Protein AF-A0A0K0D7N6-F1 (afdb_monomer)

Radius of gyration: 20.03 Å; Cα contacts (8 Å, |Δi|>4): 275; chains: 1; bounding box: 53×30×64 Å

Nearest PDB structures (foldseek):
  3gef-assembly2_B  TM=9.464E-01  e=8.396E-10  Homo sapiens
  6ghd-assembly2_F  TM=9.459E-01  e=1.864E-09  Homo sapiens
  7crg-assembly2_B  TM=9.018E-01  e=1.864E-09  Homo sapiens
  3jt0-assembly2_B  TM=8.894E-01  e=1.484E-09  Homo sapiens
  3jt0-assembly1_A  TM=8.710E-01  e=1.116E-09  Homo sapiens

Organism: Angiostrongylus cantonensis (NCBI:txid6313)

Secondary structure (DSSP, 8-state):
-HHHHHHHHHHHHHHHHHHHHHHHHHTS--EEEEE-TTSSEEEEEE--SS--EE-TT-EEEEEETTEEEEEE--TT-EE-TT-EEEEEETTSS--BTTTEEEETT-SS---SSS-EEEEE-TT--EEEEEE-

pLDDT: mean 90.18, std 10.15, range [54.22, 98.69]

Foldseek 3Di:
DVVVVVVVVVVVVVVVVVVVVVVVVLVLQPWDWDADQFQFKIKTWRQRQADKDFQAQKWKWKDDDPDIDIDGHHRRQIHDHGAMEIEGEAPSDDDDPPNYHYDDVGNGGDHDQWMKIFIAGPVRDTSDIDTD

Mean predicted aligned error: 7.2 Å

Sequence (132 aa):
MAHLSEKDDEIRAVRSQCQTITMELEKLIVEKVDVAPDGSFIIVENTSVSHDEKIGEWKLRSSSTGRDISFIFPKDFVLTPKSKVTVYARGKGLYAPPHSLVFEAEELFATGGDVHVYLYNEENQVRMYSVK

Structure (mmCIF, N/CA/C/O backbone):
data_AF-A0A0K0D7N6-F1
#
_entry.id   AF-A0A0K0D7N6-F1
#
loop_
_atom_site.group_PDB
_atom_site.id
_atom_site.type_symbol
_atom_site.label_atom_id
_atom_site.label_alt_id
_atom_site.label_comp_id
_atom_site.label_asym_id
_atom_site.label_entity_id
_atom_site.label_seq_id
_atom_site.pdbx_PDB_ins_code
_atom_site.Cartn_x
_atom_site.Cartn_y
_atom_site.Cartn_z
_atom_site.occupancy
_atom_site.B_iso_or_equiv
_atom_site.auth_seq_id
_atom_site.auth_comp_id
_atom_site.auth_asym_id
_atom_site.auth_atom_id
_atom_site.pdbx_PDB_model_num
ATOM 1 N N . MET A 1 1 ? 37.223 5.304 -43.398 1.00 62.53 1 MET A N 1
ATOM 2 C CA . MET A 1 1 ? 36.013 4.459 -43.271 1.00 62.53 1 MET A CA 1
ATOM 3 C C . MET A 1 1 ? 35.987 3.670 -41.964 1.00 62.53 1 MET A C 1
ATOM 5 O O . MET A 1 1 ? 34.965 3.734 -41.304 1.00 62.53 1 MET A O 1
ATOM 9 N N . ALA A 1 2 ? 37.081 3.025 -41.531 1.00 66.38 2 ALA A N 1
ATOM 10 C CA . ALA A 1 2 ? 37.122 2.258 -40.271 1.00 66.38 2 ALA A CA 1
ATOM 11 C C . ALA A 1 2 ? 36.726 3.057 -39.004 1.00 66.38 2 ALA A C 1
ATOM 13 O O . ALA A 1 2 ? 35.890 2.599 -38.239 1.00 66.38 2 ALA A O 1
ATOM 14 N N . HIS A 1 3 ? 37.222 4.290 -38.837 1.00 65.25 3 HIS A N 1
ATOM 15 C CA . HIS A 1 3 ? 36.896 5.135 -37.672 1.00 65.25 3 HIS A CA 1
ATOM 16 C C . HIS A 1 3 ? 35.427 5.580 -37.557 1.00 65.25 3 HIS A C 1
ATOM 18 O O . HIS A 1 3 ? 34.995 5.947 -36.469 1.00 65.25 3 HIS A O 1
ATOM 24 N N . LEU A 1 4 ? 34.666 5.603 -38.660 1.00 71.25 4 LEU A N 1
ATOM 25 C CA . LEU A 1 4 ? 33.226 5.887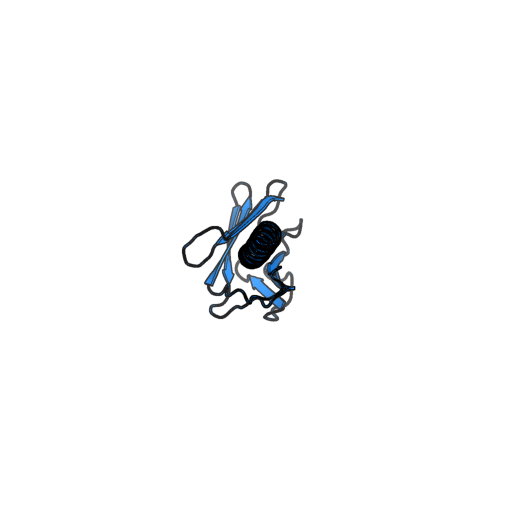 -38.583 1.00 71.25 4 LEU A CA 1
ATOM 26 C C . LEU A 1 4 ? 32.462 4.661 -38.065 1.00 71.25 4 LEU A C 1
ATOM 28 O O . LEU A 1 4 ? 31.581 4.816 -37.232 1.00 71.25 4 LEU A O 1
ATOM 32 N N . SER A 1 5 ? 32.853 3.460 -38.508 1.00 81.38 5 SER A N 1
ATOM 33 C CA . SER A 1 5 ? 32.252 2.195 -38.062 1.00 81.38 5 SER A CA 1
ATOM 34 C C . SER A 1 5 ? 32.435 1.976 -36.562 1.00 81.38 5 SER A C 1
ATOM 36 O O . SER A 1 5 ? 31.498 1.589 -35.880 1.00 81.38 5 SER A O 1
ATOM 38 N N . GLU A 1 6 ? 33.627 2.275 -36.045 1.00 87.12 6 GLU A N 1
ATOM 39 C CA . GLU A 1 6 ? 33.951 2.123 -34.623 1.00 87.12 6 GLU A CA 1
ATOM 40 C C . GLU A 1 6 ? 33.074 3.024 -33.735 1.00 87.12 6 GLU A C 1
ATOM 42 O O . GLU A 1 6 ? 32.501 2.562 -32.752 1.00 87.12 6 GLU A O 1
ATOM 47 N N . LYS A 1 7 ? 32.861 4.285 -34.140 1.00 84.06 7 LYS A N 1
ATOM 48 C CA . LYS A 1 7 ? 31.942 5.202 -33.445 1.00 84.06 7 LYS A CA 1
ATOM 49 C C . LYS A 1 7 ? 30.484 4.746 -33.496 1.00 84.06 7 LYS A C 1
ATOM 51 O O . LYS A 1 7 ? 29.760 4.920 -32.518 1.00 84.06 7 LYS A O 1
ATOM 56 N N . ASP A 1 8 ? 30.038 4.189 -34.618 1.00 90.69 8 ASP 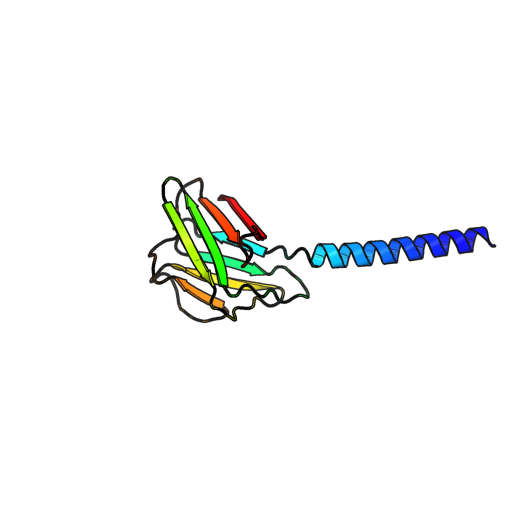A N 1
ATOM 57 C CA . ASP A 1 8 ? 28.667 3.683 -34.752 1.00 90.69 8 ASP A CA 1
ATOM 58 C C . ASP A 1 8 ? 28.422 2.464 -33.845 1.00 90.69 8 ASP A C 1
ATOM 60 O O . ASP A 1 8 ? 27.344 2.337 -33.250 1.00 90.69 8 ASP A O 1
ATOM 64 N N . ASP A 1 9 ? 29.431 1.606 -33.684 1.00 92.75 9 ASP A N 1
ATOM 65 C CA . ASP A 1 9 ? 29.393 0.458 -32.777 1.00 92.75 9 ASP A CA 1
ATOM 66 C C . ASP A 1 9 ? 29.397 0.894 -31.303 1.00 92.75 9 ASP A C 1
ATOM 68 O O . ASP A 1 9 ? 28.589 0.394 -30.514 1.00 92.75 9 ASP A O 1
ATOM 72 N N . GLU A 1 10 ? 30.211 1.890 -30.936 1.00 92.88 10 GLU A N 1
ATOM 73 C CA . GLU A 1 10 ? 30.187 2.508 -29.602 1.00 92.88 10 GLU A CA 1
ATOM 74 C C . GLU A 1 10 ? 28.813 3.115 -29.282 1.00 92.88 10 GLU A C 1
ATOM 76 O O . GLU A 1 10 ? 28.244 2.865 -28.217 1.00 92.88 10 GLU A O 1
ATOM 81 N N . ILE A 1 11 ? 28.222 3.864 -30.220 1.00 93.06 11 ILE A N 1
ATOM 82 C CA . ILE A 1 11 ? 26.887 4.458 -30.051 1.00 93.06 11 ILE A CA 1
ATOM 83 C C . ILE A 1 11 ? 25.824 3.370 -29.868 1.00 93.06 11 ILE A C 1
ATOM 85 O O . ILE A 1 11 ? 24.914 3.520 -29.044 1.00 93.06 11 ILE A O 1
ATOM 89 N N . ARG A 1 12 ? 25.915 2.264 -30.614 1.00 92.69 12 ARG A N 1
ATOM 90 C CA . ARG A 1 12 ? 24.998 1.128 -30.462 1.00 92.69 12 ARG A CA 1
ATOM 91 C C . ARG A 1 12 ? 25.147 0.471 -29.092 1.00 92.69 12 ARG A C 1
ATOM 93 O O . ARG A 1 12 ? 24.130 0.186 -28.457 1.00 92.69 12 ARG A O 1
ATOM 100 N N . ALA A 1 13 ? 26.378 0.267 -28.631 1.00 94.25 13 ALA A N 1
ATOM 101 C CA . ALA A 1 13 ? 26.658 -0.309 -27.320 1.00 94.25 13 ALA A CA 1
ATOM 102 C C . ALA A 1 13 ? 26.084 0.563 -26.194 1.00 94.25 13 ALA A C 1
ATOM 104 O O . ALA A 1 13 ? 25.355 0.057 -25.340 1.00 94.25 13 ALA A O 1
ATOM 105 N N . VAL A 1 14 ? 26.307 1.882 -26.250 1.00 93.44 14 VAL A N 1
ATOM 106 C CA . VAL A 1 14 ? 25.761 2.836 -25.271 1.00 93.44 14 VAL A CA 1
ATOM 107 C C . VAL A 1 14 ? 24.234 2.810 -25.261 1.00 93.44 14 VAL A C 1
ATOM 109 O O . VAL A 1 14 ? 23.634 2.743 -24.193 1.00 93.44 14 VAL A O 1
ATOM 112 N N . ARG A 1 15 ? 23.577 2.800 -26.429 1.00 93.50 15 ARG A N 1
ATOM 113 C CA . ARG A 1 15 ? 22.106 2.708 -26.504 1.00 93.50 15 ARG A CA 1
ATOM 114 C C . ARG A 1 15 ? 21.575 1.428 -25.871 1.00 93.50 15 ARG A C 1
ATOM 116 O O . ARG A 1 15 ? 20.616 1.491 -25.108 1.00 93.50 15 ARG A O 1
ATOM 123 N N . SER A 1 16 ? 22.210 0.292 -26.157 1.00 92.62 16 SER A N 1
ATOM 124 C CA . SER A 1 16 ? 21.833 -0.987 -25.555 1.00 92.62 16 SER A CA 1
ATOM 125 C C . SER A 1 16 ? 21.996 -0.955 -24.037 1.00 92.62 16 SER A C 1
ATOM 127 O O . SER A 1 16 ? 21.114 -1.414 -23.320 1.00 92.62 16 SER A O 1
ATOM 129 N N . GLN A 1 17 ? 23.099 -0.393 -23.540 1.00 93.38 17 GLN A N 1
ATOM 130 C CA . GLN A 1 17 ? 23.362 -0.299 -22.109 1.00 93.38 17 GLN A CA 1
ATOM 131 C C . GLN A 1 17 ? 22.377 0.647 -21.412 1.00 93.38 17 GLN A C 1
ATOM 133 O O . GLN A 1 17 ? 21.841 0.297 -20.364 1.00 93.38 17 GLN A O 1
ATOM 138 N N . CYS A 1 18 ? 22.071 1.801 -22.014 1.00 88.50 18 CYS A N 1
ATOM 139 C CA . CYS A 1 18 ? 21.029 2.704 -21.528 1.00 88.50 18 CYS A CA 1
ATOM 140 C C . CYS A 1 18 ? 19.671 2.008 -21.464 1.00 88.50 18 CYS A C 1
ATOM 142 O O . CYS A 1 18 ? 18.978 2.156 -20.468 1.00 88.50 18 CYS A O 1
ATOM 144 N N . GLN A 1 19 ? 19.305 1.222 -22.478 1.00 84.38 19 GLN A N 1
ATOM 145 C CA . GLN A 1 19 ? 18.035 0.503 -22.491 1.00 84.38 19 GLN A CA 1
ATOM 146 C C . GLN A 1 19 ? 17.962 -0.555 -21.381 1.00 84.38 19 GLN A C 1
ATOM 148 O O . GLN A 1 19 ? 16.947 -0.643 -20.695 1.00 84.38 19 GLN A O 1
ATOM 153 N N . THR A 1 20 ? 19.051 -1.292 -21.135 1.00 81.00 20 THR A N 1
ATOM 154 C CA . THR A 1 20 ? 19.150 -2.218 -19.996 1.00 81.00 20 THR A CA 1
ATOM 155 C C . THR A 1 20 ? 19.025 -1.487 -18.662 1.00 81.00 20 THR A C 1
ATOM 157 O O . THR A 1 20 ? 18.238 -1.906 -17.820 1.00 81.00 20 THR A O 1
ATOM 160 N N . ILE A 1 21 ? 19.734 -0.367 -18.483 1.00 79.81 21 ILE A N 1
ATOM 161 C CA . ILE A 1 21 ? 19.658 0.445 -17.260 1.00 79.81 21 ILE A CA 1
ATOM 162 C C . ILE A 1 21 ? 18.243 0.996 -17.069 1.00 79.81 21 ILE A C 1
ATOM 164 O O . ILE A 1 21 ? 17.723 0.946 -15.964 1.00 79.81 21 ILE A O 1
ATOM 168 N N . THR A 1 22 ? 17.585 1.480 -18.124 1.00 72.31 22 THR A N 1
ATOM 169 C CA . THR A 1 22 ? 16.187 1.925 -18.052 1.00 72.31 22 THR A CA 1
ATOM 170 C C . THR A 1 22 ? 15.278 0.787 -17.605 1.00 72.31 22 THR A C 1
ATOM 172 O O . THR A 1 22 ? 14.506 0.980 -16.676 1.00 72.31 22 THR A O 1
ATOM 175 N N . MET A 1 23 ? 15.420 -0.413 -18.175 1.00 67.56 23 MET A N 1
ATOM 176 C CA . MET A 1 23 ? 14.645 -1.583 -17.750 1.00 67.56 23 MET A CA 1
ATOM 177 C C . MET A 1 23 ? 14.944 -2.000 -16.301 1.00 67.56 23 MET A C 1
ATOM 179 O O . MET A 1 23 ? 14.043 -2.437 -15.594 1.00 67.56 23 MET A O 1
ATOM 183 N N . GLU A 1 24 ? 16.190 -1.891 -15.838 1.00 68.38 24 GLU A N 1
ATOM 184 C CA . GLU A 1 24 ? 16.570 -2.176 -14.446 1.00 68.38 24 GLU A CA 1
ATOM 185 C C . GLU A 1 24 ? 16.056 -1.112 -13.468 1.00 68.38 24 GLU A C 1
ATOM 187 O O . GLU A 1 24 ? 15.614 -1.453 -12.373 1.00 68.38 24 GLU A O 1
ATOM 192 N N . LEU A 1 25 ? 16.033 0.159 -13.870 1.00 65.75 25 LEU A N 1
ATOM 193 C CA . LEU A 1 25 ? 15.425 1.244 -13.099 1.00 65.75 25 LEU A CA 1
ATOM 194 C C . LEU A 1 25 ? 13.892 1.153 -13.097 1.00 65.75 25 LEU A C 1
ATOM 196 O O . LEU A 1 25 ? 13.273 1.482 -12.098 1.00 65.75 25 LEU A O 1
ATOM 200 N N . GLU A 1 26 ? 13.262 0.660 -14.164 1.00 57.44 26 GLU A N 1
ATOM 201 C CA . GLU A 1 26 ? 11.821 0.357 -14.200 1.00 57.44 26 GLU A CA 1
ATOM 202 C C . GLU A 1 26 ? 11.446 -0.858 -13.334 1.00 57.44 26 GLU A C 1
ATOM 204 O O . GLU A 1 26 ? 10.298 -0.981 -12.899 1.00 57.44 26 GLU A O 1
ATOM 209 N N . LYS A 1 27 ? 12.412 -1.752 -13.078 1.00 54.22 27 LYS A N 1
ATOM 210 C CA . LYS A 1 27 ? 12.311 -2.842 -12.093 1.00 54.22 27 LYS A CA 1
ATOM 211 C C . LYS A 1 27 ? 12.563 -2.381 -10.661 1.00 54.22 27 LYS A C 1
ATOM 213 O O . LYS A 1 27 ? 12.267 -3.146 -9.745 1.00 54.22 27 LYS A O 1
ATOM 218 N N . LEU A 1 28 ? 13.077 -1.169 -10.431 1.00 57.59 28 LEU A N 1
ATOM 219 C CA . LEU A 1 28 ? 12.879 -0.526 -9.135 1.00 57.59 28 LEU A CA 1
ATOM 220 C C . LEU A 1 28 ? 11.401 -0.175 -9.086 1.00 57.59 28 LEU A C 1
ATOM 222 O O . LEU A 1 28 ? 10.968 0.868 -9.568 1.00 57.59 28 LEU A O 1
ATOM 226 N N . ILE A 1 29 ? 10.616 -1.115 -8.578 1.00 60.75 29 ILE A N 1
ATOM 227 C CA . ILE A 1 29 ? 9.194 -0.940 -8.356 1.00 60.75 29 ILE A CA 1
ATOM 228 C C . ILE A 1 29 ? 9.081 0.227 -7.390 1.00 60.75 29 ILE A C 1
ATOM 230 O O . ILE A 1 29 ? 9.367 0.112 -6.201 1.00 60.75 29 ILE A O 1
ATOM 234 N N . VAL A 1 30 ? 8.742 1.394 -7.933 1.00 60.59 30 VAL A N 1
ATOM 235 C CA . VAL A 1 30 ? 8.386 2.543 -7.119 1.00 60.59 30 VAL A CA 1
ATOM 236 C C . VAL A 1 30 ? 6.983 2.227 -6.638 1.00 60.59 30 VAL A C 1
ATOM 238 O O . VAL A 1 30 ? 5.985 2.527 -7.285 1.00 60.59 30 VAL A O 1
ATOM 241 N N . GLU A 1 31 ? 6.885 1.502 -5.542 1.00 71.12 31 GLU A N 1
ATOM 242 C CA . GLU A 1 31 ? 5.633 1.445 -4.817 1.00 71.12 31 GLU A CA 1
ATOM 243 C C . GLU A 1 31 ? 5.344 2.863 -4.295 1.00 71.12 31 GLU A C 1
ATOM 245 O O . GLU A 1 31 ? 6.259 3.620 -3.987 1.00 71.12 31 GLU A O 1
ATOM 250 N N . LYS A 1 32 ? 4.092 3.304 -4.233 1.00 78.50 32 LYS A N 1
ATOM 251 C CA . LYS A 1 32 ? 3.752 4.571 -3.566 1.00 78.50 32 LYS A CA 1
ATOM 252 C C . LYS A 1 32 ? 2.836 4.280 -2.402 1.00 78.50 32 LYS A C 1
ATOM 254 O O . LYS A 1 32 ? 1.885 3.518 -2.550 1.00 78.50 32 LYS A O 1
ATOM 259 N N . VAL A 1 33 ? 3.115 4.925 -1.272 1.00 83.69 33 VAL A N 1
ATOM 260 C CA . VAL A 1 33 ? 2.281 4.838 -0.078 1.00 83.69 33 VAL A CA 1
ATOM 261 C C . VAL A 1 33 ? 1.749 6.216 0.294 1.00 83.69 33 VAL A C 1
ATOM 263 O O . VAL A 1 33 ? 2.527 7.151 0.488 1.00 83.69 33 VAL A O 1
ATOM 266 N N . ASP A 1 34 ? 0.426 6.334 0.381 1.00 84.00 34 ASP A N 1
ATOM 267 C CA . ASP A 1 34 ? -0.273 7.549 0.814 1.00 84.00 34 ASP A CA 1
ATOM 268 C C . ASP A 1 34 ? -1.221 7.229 1.971 1.00 84.00 34 ASP A C 1
ATOM 270 O O . ASP A 1 34 ? -1.885 6.195 1.959 1.00 84.00 34 ASP A O 1
ATOM 274 N N . VAL A 1 35 ? -1.287 8.106 2.969 1.00 86.88 35 VAL A N 1
ATOM 275 C CA . VAL A 1 35 ? -2.068 7.908 4.200 1.00 86.88 35 VAL A CA 1
ATOM 276 C C . VAL A 1 35 ? -3.110 8.997 4.321 1.00 86.88 35 VAL A C 1
ATOM 278 O O . VAL A 1 35 ? -2.798 10.185 4.209 1.00 86.88 35 VAL A O 1
ATOM 281 N N . ALA A 1 36 ? -4.346 8.621 4.627 1.00 92.12 36 ALA A N 1
ATOM 282 C CA . ALA A 1 36 ? -5.392 9.585 4.930 1.00 92.12 36 ALA A CA 1
ATOM 283 C C . ALA A 1 36 ? -5.041 10.390 6.203 1.00 92.12 36 ALA A C 1
ATOM 285 O O . ALA A 1 36 ? -4.621 9.794 7.193 1.00 92.12 36 ALA A O 1
ATOM 286 N N . PRO A 1 37 ? -5.192 11.733 6.235 1.00 90.75 37 PRO A N 1
ATOM 287 C CA . PRO A 1 37 ? -4.850 12.536 7.421 1.00 90.75 37 PRO A CA 1
ATOM 288 C C . PRO A 1 37 ? -5.586 12.107 8.698 1.00 90.75 37 PRO A C 1
ATOM 290 O O . PRO A 1 37 ? -5.069 12.274 9.797 1.00 90.75 37 PRO A O 1
ATOM 293 N N . ASP A 1 38 ? -6.791 11.562 8.543 1.00 93.38 38 ASP A N 1
ATOM 294 C CA . ASP A 1 38 ? -7.633 11.069 9.628 1.00 93.38 38 ASP A CA 1
ATOM 295 C C . ASP A 1 38 ? -7.339 9.610 10.015 1.00 93.38 38 ASP A C 1
ATOM 297 O O . ASP A 1 38 ? -7.999 9.083 10.903 1.00 93.38 38 ASP A O 1
ATOM 301 N N . GLY A 1 39 ? -6.376 8.951 9.359 1.00 94.81 39 GLY A N 1
ATOM 302 C CA . GLY A 1 39 ? -6.018 7.553 9.598 1.00 94.81 39 GLY A CA 1
ATOM 303 C C . GLY A 1 39 ? -7.025 6.543 9.042 1.00 94.81 39 GLY A C 1
ATOM 304 O O . GLY A 1 39 ? -6.956 5.368 9.394 1.00 94.81 39 GLY A O 1
ATOM 305 N N . SER A 1 40 ? -7.971 6.962 8.196 1.00 97.50 40 SER A N 1
ATOM 306 C CA . SER A 1 40 ? -9.029 6.079 7.683 1.00 97.50 40 SER A CA 1
ATOM 307 C C . SER A 1 40 ? -8.537 5.015 6.698 1.00 97.50 40 SER A C 1
ATOM 309 O O . SER A 1 40 ? -9.106 3.921 6.648 1.00 97.50 40 SER A O 1
ATOM 311 N N . PHE A 1 41 ? -7.489 5.306 5.924 1.00 97.69 41 PHE A N 1
ATOM 312 C CA . PHE A 1 41 ? -6.917 4.370 4.962 1.00 97.69 41 PHE A CA 1
ATOM 313 C C . PHE A 1 41 ? -5.449 4.655 4.643 1.00 97.69 41 PHE A C 1
ATOM 315 O O . PHE A 1 41 ? -4.942 5.759 4.861 1.00 97.69 41 PHE A O 1
ATOM 322 N N . ILE A 1 42 ? -4.803 3.654 4.048 1.00 97.00 42 ILE A N 1
ATOM 323 C CA . ILE A 1 42 ? -3.509 3.754 3.377 1.00 97.00 42 ILE A CA 1
ATOM 324 C C . ILE A 1 42 ? -3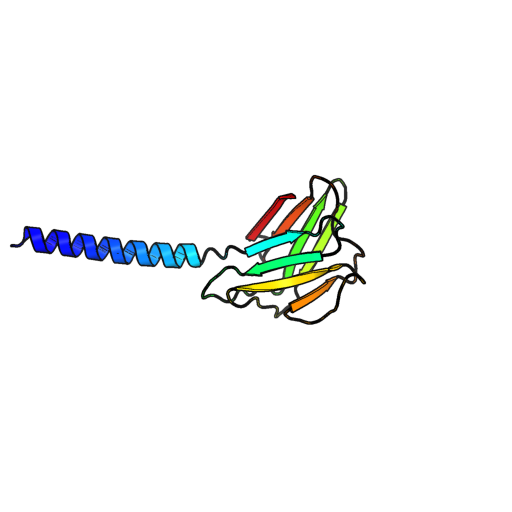.653 3.196 1.957 1.00 97.00 42 ILE A C 1
ATOM 326 O O . ILE A 1 42 ? -4.238 2.132 1.766 1.00 97.00 42 ILE A O 1
ATOM 330 N N . ILE A 1 43 ? -3.135 3.897 0.954 1.00 96.94 43 ILE A N 1
ATOM 331 C CA . ILE A 1 43 ? -3.071 3.424 -0.434 1.00 96.94 43 ILE A CA 1
ATOM 332 C C . ILE A 1 43 ? -1.673 2.885 -0.691 1.00 96.94 43 ILE A C 1
ATOM 334 O O . ILE A 1 43 ? -0.705 3.575 -0.392 1.00 96.94 43 ILE A O 1
ATOM 338 N N . VAL A 1 44 ? -1.584 1.694 -1.282 1.00 96.06 44 VAL A N 1
ATOM 339 C CA . VAL A 1 44 ? -0.347 1.135 -1.836 1.00 96.06 44 VAL A CA 1
ATOM 340 C C . VAL A 1 44 ? -0.528 0.980 -3.342 1.00 96.06 44 VAL A C 1
ATOM 342 O O . VAL A 1 44 ? -1.484 0.351 -3.792 1.00 96.06 44 VAL A O 1
ATOM 345 N N . GLU A 1 45 ? 0.359 1.579 -4.126 1.00 94.50 45 GLU A N 1
ATOM 346 C CA . GLU A 1 45 ? 0.313 1.574 -5.591 1.00 94.50 45 GLU A CA 1
ATOM 347 C C . GLU A 1 45 ? 1.564 0.917 -6.161 1.00 94.50 45 GLU A C 1
ATOM 349 O O . GLU A 1 45 ? 2.663 1.293 -5.776 1.00 94.50 45 GLU A O 1
ATOM 354 N N . ASN A 1 46 ? 1.405 0.003 -7.118 1.00 92.88 46 ASN A N 1
ATOM 355 C CA . ASN A 1 46 ? 2.496 -0.449 -7.973 1.00 92.88 46 ASN A CA 1
ATOM 356 C C . ASN A 1 46 ? 2.618 0.522 -9.154 1.00 92.88 46 ASN A C 1
ATOM 358 O O . ASN A 1 46 ? 1.789 0.510 -10.068 1.00 92.88 46 ASN A O 1
ATOM 362 N N . THR A 1 47 ? 3.660 1.357 -9.167 1.00 89.56 47 THR A N 1
ATOM 363 C CA . THR A 1 47 ? 3.865 2.298 -10.279 1.00 89.56 47 THR A CA 1
ATOM 364 C C . THR A 1 47 ? 4.661 1.704 -11.446 1.00 89.56 47 THR A C 1
ATOM 366 O O . THR A 1 47 ? 4.891 2.412 -12.433 1.00 89.56 47 THR A O 1
ATOM 369 N N . SER A 1 48 ? 5.037 0.420 -11.405 1.00 87.06 48 SER A N 1
ATOM 370 C CA . SER A 1 48 ? 5.632 -0.262 -12.557 1.00 87.06 48 SER A CA 1
ATOM 371 C C . SER A 1 48 ? 4.699 -0.193 -13.768 1.00 87.06 48 SER A C 1
ATOM 373 O O . SER A 1 48 ? 3.472 -0.224 -13.650 1.00 87.06 48 SER A O 1
ATOM 375 N N . VAL A 1 49 ? 5.287 -0.066 -14.957 1.00 86.69 49 VAL A N 1
ATOM 376 C CA . VAL A 1 49 ? 4.564 -0.063 -16.240 1.00 86.69 49 VAL A CA 1
ATOM 377 C C . VAL A 1 49 ? 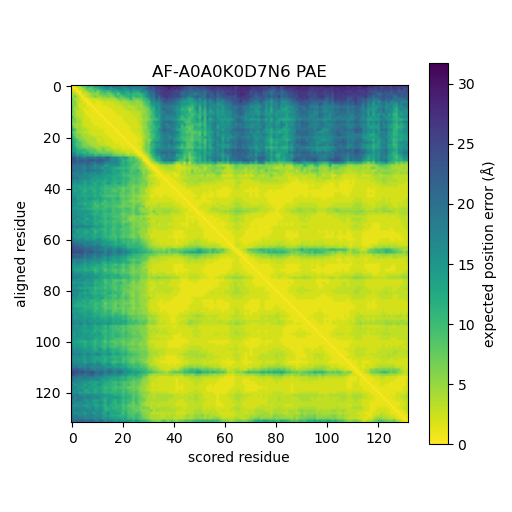4.357 -1.468 -16.805 1.00 86.69 49 VAL A C 1
ATOM 379 O O . VAL A 1 49 ? 3.547 -1.635 -17.711 1.00 86.69 49 VAL A O 1
ATOM 382 N N . SER A 1 50 ? 5.087 -2.464 -16.300 1.00 85.38 50 SER A N 1
ATOM 383 C CA . SER A 1 50 ? 5.224 -3.761 -16.975 1.00 85.38 50 SER A CA 1
ATOM 384 C C . SER A 1 50 ? 5.377 -4.967 -16.049 1.00 85.38 50 SER A C 1
ATOM 386 O O . SER A 1 50 ? 5.288 -6.090 -16.537 1.00 85.38 50 SER A O 1
ATOM 388 N N . HIS A 1 51 ? 5.577 -4.767 -14.743 1.00 88.25 51 HIS A N 1
ATOM 389 C CA . HIS A 1 51 ? 5.793 -5.858 -13.794 1.00 88.25 51 HIS A CA 1
ATOM 390 C C . HIS A 1 51 ? 4.675 -5.931 -12.750 1.00 88.25 51 HIS A C 1
ATOM 392 O O . HIS A 1 51 ? 4.325 -4.924 -12.130 1.00 88.25 51 HIS A O 1
ATOM 398 N N . ASP A 1 52 ? 4.137 -7.135 -12.561 1.00 92.50 52 ASP A N 1
ATOM 399 C CA . ASP A 1 52 ? 3.319 -7.474 -11.397 1.00 92.50 52 ASP A CA 1
ATOM 400 C C . ASP A 1 52 ? 4.208 -7.520 -10.151 1.00 92.50 52 ASP A C 1
ATOM 402 O O . ASP A 1 52 ? 5.310 -8.067 -10.218 1.00 92.50 52 ASP A O 1
ATOM 406 N N . GLU A 1 53 ? 3.699 -7.033 -9.018 1.00 93.38 53 GLU A N 1
ATOM 407 C CA . GLU A 1 53 ? 4.364 -7.170 -7.725 1.00 93.38 53 GLU A CA 1
ATOM 408 C C . GLU A 1 53 ? 3.584 -8.076 -6.783 1.00 93.38 53 GLU A C 1
ATOM 410 O O . GLU A 1 53 ? 2.403 -7.858 -6.491 1.00 93.38 53 GLU A O 1
ATOM 415 N N . LYS A 1 54 ? 4.262 -9.120 -6.305 1.00 94.50 54 LYS A N 1
ATOM 416 C CA . LYS A 1 54 ? 3.702 -10.100 -5.377 1.00 94.50 54 LYS A CA 1
ATOM 417 C C . LYS A 1 54 ? 3.957 -9.630 -3.952 1.00 94.50 54 LYS A C 1
ATOM 419 O O . LYS A 1 54 ? 5.009 -9.905 -3.386 1.00 94.50 54 LYS A O 1
ATOM 424 N N . ILE A 1 55 ? 2.970 -8.944 -3.389 1.00 95.69 55 ILE A N 1
ATOM 425 C CA . ILE A 1 55 ? 3.040 -8.376 -2.037 1.00 95.69 55 ILE A CA 1
ATOM 426 C C . ILE A 1 55 ? 2.310 -9.226 -0.994 1.00 95.69 55 ILE A C 1
ATOM 428 O O . ILE A 1 55 ? 2.006 -8.750 0.097 1.00 95.69 55 ILE A O 1
ATOM 432 N N . GLY A 1 56 ? 1.958 -10.466 -1.324 1.00 97.19 56 GLY A N 1
ATOM 433 C CA . GLY A 1 56 ? 1.353 -11.377 -0.365 1.00 97.19 56 GLY A CA 1
ATOM 434 C C . GLY A 1 56 ? 2.248 -11.583 0.854 1.00 97.19 56 GLY A C 1
ATOM 435 O O . GLY A 1 56 ? 3.464 -11.624 0.727 1.00 97.19 56 GLY A O 1
ATOM 436 N N . GLU A 1 57 ? 1.654 -11.621 2.048 1.00 97.31 57 GLU A N 1
ATOM 437 C CA . GLU A 1 57 ? 2.368 -11.741 3.334 1.00 97.31 57 GLU A CA 1
ATOM 438 C C . GLU A 1 57 ? 3.332 -10.580 3.667 1.00 97.31 57 GLU A C 1
ATOM 440 O O . GLU A 1 57 ? 3.932 -10.557 4.745 1.00 97.31 57 GLU A O 1
ATOM 445 N N . TRP A 1 58 ? 3.433 -9.556 2.813 1.00 97.44 58 TRP A N 1
ATOM 446 C CA . TRP A 1 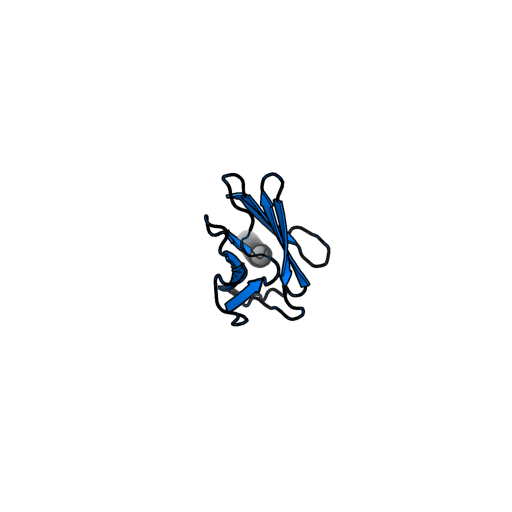58 ? 4.173 -8.337 3.123 1.00 97.44 58 TRP A CA 1
ATOM 447 C C . TRP A 1 58 ? 3.500 -7.570 4.260 1.00 97.44 58 TRP A C 1
ATOM 449 O O . TRP A 1 58 ? 2.289 -7.659 4.485 1.00 97.44 58 TRP A O 1
ATOM 459 N N . LYS A 1 59 ? 4.292 -6.772 4.978 1.00 97.75 59 LYS A N 1
ATOM 460 C CA . LYS A 1 59 ? 3.848 -6.022 6.154 1.00 97.75 59 LYS A CA 1
ATOM 461 C C . LYS A 1 59 ? 3.814 -4.527 5.864 1.00 97.75 59 LYS A C 1
ATOM 463 O O . LYS A 1 59 ? 4.853 -3.915 5.631 1.00 97.75 59 LYS A O 1
ATOM 468 N N . LEU A 1 60 ? 2.632 -3.930 5.971 1.00 97.38 60 LEU A N 1
ATOM 469 C CA . LEU A 1 60 ? 2.419 -2.486 5.968 1.00 97.38 60 LEU A CA 1
ATOM 470 C C . LEU A 1 60 ? 2.396 -1.978 7.411 1.00 97.38 60 LEU A C 1
ATOM 472 O O . LEU A 1 60 ? 1.471 -2.285 8.163 1.00 97.38 60 LEU A O 1
ATOM 476 N N . ARG A 1 61 ? 3.403 -1.199 7.807 1.00 96.50 61 ARG A N 1
ATOM 477 C CA . ARG A 1 61 ? 3.503 -0.601 9.143 1.00 96.50 61 ARG A CA 1
ATOM 478 C C . ARG A 1 61 ? 3.237 0.895 9.083 1.00 96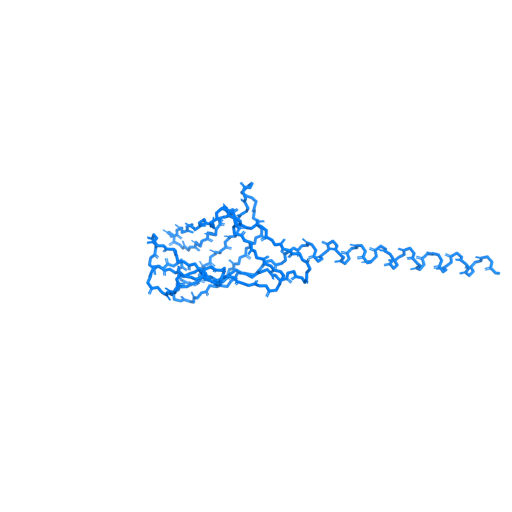.50 61 ARG A C 1
ATOM 480 O O . ARG A 1 61 ? 3.889 1.590 8.317 1.00 96.50 61 ARG A O 1
ATOM 487 N N . SER A 1 62 ? 2.347 1.385 9.935 1.00 96.00 62 SER A N 1
ATOM 488 C CA . SER A 1 62 ? 2.071 2.803 10.171 1.00 96.00 62 SER A CA 1
ATOM 489 C C . SER A 1 62 ? 2.463 3.144 11.609 1.00 96.00 62 SER A C 1
ATOM 491 O O . SER A 1 62 ? 2.032 2.462 12.537 1.00 96.00 62 SER A O 1
ATOM 493 N N . SER A 1 63 ? 3.308 4.156 11.792 1.00 95.50 63 SER A N 1
ATOM 494 C CA . SER A 1 63 ? 3.912 4.518 13.075 1.00 95.50 63 SER A CA 1
ATOM 495 C C . SER A 1 63 ? 3.815 6.020 13.322 1.00 95.50 63 SER A C 1
ATOM 497 O O . SER A 1 63 ? 4.171 6.813 12.457 1.00 95.50 63 SER A O 1
ATOM 499 N N . SER A 1 64 ? 3.419 6.411 14.528 1.00 93.19 64 SER A N 1
ATOM 500 C CA . SER A 1 64 ? 3.594 7.763 15.075 1.00 93.19 64 SER A CA 1
ATOM 501 C C . SER A 1 64 ? 3.943 7.668 16.564 1.00 93.19 64 SER A C 1
ATOM 503 O O . SER A 1 64 ? 4.059 6.564 17.100 1.00 93.19 64 SER A O 1
ATOM 505 N N . THR A 1 65 ? 4.171 8.792 17.251 1.00 88.94 65 THR A N 1
ATOM 506 C CA . THR A 1 65 ? 4.617 8.814 18.657 1.00 88.94 65 THR A CA 1
ATOM 507 C C . THR A 1 65 ? 3.785 7.892 19.558 1.00 88.94 65 THR A C 1
ATOM 509 O O . THR A 1 65 ? 2.649 8.201 19.912 1.00 88.94 65 THR A O 1
ATOM 512 N N . GLY A 1 66 ? 4.380 6.760 19.954 1.00 84.12 66 GLY A N 1
ATOM 513 C CA . GLY A 1 66 ? 3.781 5.776 20.859 1.00 84.12 66 GLY A CA 1
ATOM 514 C C . GLY A 1 66 ? 2.730 4.850 20.236 1.00 84.12 66 GLY A C 1
ATOM 515 O O . GLY A 1 66 ? 2.116 4.080 20.973 1.00 84.12 66 GLY A O 1
ATOM 516 N N . ARG A 1 67 ? 2.514 4.896 18.914 1.00 89.06 67 ARG A N 1
ATOM 517 C CA . ARG A 1 67 ? 1.554 4.029 18.221 1.00 89.06 67 ARG A CA 1
ATOM 518 C C . ARG A 1 67 ? 2.179 3.385 16.995 1.00 89.06 67 ARG A C 1
ATOM 520 O O . ARG A 1 67 ? 2.479 4.060 16.019 1.00 89.06 67 ARG A O 1
ATOM 527 N N . ASP A 1 68 ? 2.285 2.064 17.048 1.00 94.31 68 ASP A N 1
ATOM 528 C CA . ASP A 1 68 ? 2.771 1.216 15.969 1.00 94.31 68 ASP A CA 1
ATOM 529 C C . ASP A 1 68 ? 1.673 0.256 15.531 1.00 94.31 68 ASP A C 1
ATOM 531 O O . ASP A 1 68 ? 1.197 -0.562 16.316 1.00 94.31 68 ASP A O 1
ATOM 535 N N . ILE A 1 69 ? 1.285 0.342 14.265 1.00 96.50 69 ILE A N 1
ATOM 536 C CA . ILE A 1 69 ? 0.235 -0.475 13.672 1.00 96.50 69 ILE A CA 1
ATOM 537 C C . ILE A 1 69 ? 0.822 -1.256 12.505 1.00 96.50 69 ILE A C 1
ATOM 539 O O . ILE A 1 69 ? 1.507 -0.680 11.666 1.00 96.50 69 ILE A O 1
ATOM 543 N N . SER A 1 70 ? 0.551 -2.560 12.432 1.00 97.31 70 SER A N 1
ATOM 544 C CA . SER A 1 70 ? 1.001 -3.416 11.329 1.00 97.31 70 SER A CA 1
ATOM 545 C C . SER A 1 70 ? -0.154 -4.211 10.730 1.00 97.31 70 SER A C 1
ATOM 547 O O . SER A 1 70 ? -0.867 -4.912 11.442 1.00 97.31 70 SER A O 1
ATOM 549 N N . PHE A 1 71 ? -0.287 -4.128 9.412 1.00 98.12 71 PHE A N 1
ATOM 550 C CA . PHE A 1 71 ? -1.182 -4.931 8.590 1.00 98.12 71 PHE A CA 1
ATOM 551 C C . PHE A 1 71 ? -0.357 -5.904 7.742 1.00 98.12 71 PHE A C 1
ATOM 553 O O . PHE A 1 71 ? 0.704 -5.530 7.244 1.00 98.12 71 PHE A O 1
ATOM 560 N N . ILE A 1 72 ? -0.838 -7.136 7.569 1.00 98.25 72 ILE A N 1
ATOM 561 C CA . ILE A 1 72 ? -0.209 -8.146 6.708 1.00 98.25 72 ILE A CA 1
ATOM 562 C C . ILE A 1 72 ? -1.138 -8.410 5.526 1.00 98.25 72 ILE A C 1
ATOM 564 O O . ILE A 1 72 ? -2.327 -8.678 5.718 1.00 98.25 72 ILE A O 1
ATOM 568 N N . PHE A 1 73 ? -0.602 -8.329 4.310 1.00 98.19 73 PHE A N 1
ATOM 569 C CA . PHE A 1 73 ? -1.369 -8.603 3.099 1.00 98.19 73 PHE A CA 1
ATOM 570 C C . PHE A 1 73 ? -1.765 -10.088 3.001 1.00 98.19 73 PHE A C 1
ATOM 572 O O . PHE A 1 73 ? -0.996 -10.957 3.416 1.00 98.19 73 PHE A O 1
ATOM 579 N N . PRO A 1 74 ? -2.941 -10.414 2.423 1.00 97.88 74 PRO A N 1
ATOM 580 C CA . PRO A 1 74 ? -3.331 -11.800 2.164 1.00 97.88 74 PRO A CA 1
ATOM 581 C C . PRO A 1 74 ? -2.280 -12.549 1.335 1.00 97.88 74 PRO A C 1
ATOM 583 O O . PRO A 1 74 ? -1.673 -11.963 0.445 1.00 97.88 74 PRO A O 1
ATOM 586 N N . LYS A 1 75 ? -2.102 -13.848 1.592 1.00 95.94 75 LYS A N 1
ATOM 587 C CA . LYS A 1 75 ? -0.991 -14.659 1.065 1.00 95.94 75 LYS A CA 1
ATOM 588 C C . LYS A 1 75 ? -0.730 -14.560 -0.443 1.00 95.94 75 LYS A C 1
ATOM 590 O O . LYS A 1 75 ? 0.417 -14.516 -0.856 1.00 95.94 75 LYS A O 1
ATOM 595 N N . ASP A 1 76 ? -1.775 -14.501 -1.259 1.00 95.12 76 ASP A N 1
ATOM 596 C CA . ASP A 1 76 ? -1.645 -14.512 -2.723 1.00 95.12 76 ASP A CA 1
ATOM 597 C C . ASP A 1 76 ? -1.932 -13.135 -3.349 1.00 95.12 76 ASP A C 1
ATOM 599 O O . ASP A 1 76 ? -2.387 -13.036 -4.489 1.00 95.12 76 ASP A O 1
ATOM 603 N N . PHE A 1 77 ? -1.730 -12.050 -2.594 1.00 97.12 77 PHE A N 1
ATOM 604 C CA . PHE A 1 77 ? -2.052 -10.705 -3.061 1.00 97.12 77 PHE A CA 1
ATOM 605 C C . PHE A 1 77 ? -1.025 -10.186 -4.078 1.00 97.12 77 PHE A C 1
ATOM 607 O O . PHE A 1 77 ? 0.182 -10.177 -3.827 1.00 97.12 77 PHE A O 1
ATOM 614 N N . VAL A 1 78 ? -1.517 -9.712 -5.225 1.00 96.06 78 VAL A N 1
ATOM 615 C CA . VAL A 1 78 ? -0.694 -9.210 -6.333 1.00 96.06 78 VAL A CA 1
ATOM 616 C C . VAL A 1 78 ? -1.182 -7.829 -6.753 1.00 96.06 78 VAL A C 1
ATOM 618 O O . VAL A 1 78 ? -2.377 -7.628 -6.972 1.00 96.06 78 VAL A O 1
ATOM 621 N N . LEU A 1 79 ? -0.250 -6.890 -6.900 1.00 94.94 79 LEU A N 1
ATOM 622 C CA . LEU A 1 79 ? -0.487 -5.604 -7.545 1.00 94.94 79 LEU A CA 1
ATOM 623 C C . LEU A 1 79 ? 0.009 -5.659 -8.987 1.00 94.94 79 LEU A C 1
ATOM 625 O O . LEU A 1 79 ? 1.212 -5.688 -9.236 1.00 94.94 79 LEU A O 1
ATOM 629 N N . THR A 1 80 ? -0.908 -5.625 -9.948 1.00 95.12 80 THR A N 1
ATOM 630 C CA . THR A 1 80 ? -0.566 -5.534 -11.375 1.00 95.12 80 THR A CA 1
ATOM 631 C C . THR A 1 80 ? 0.022 -4.155 -11.721 1.00 95.12 80 THR A C 1
ATOM 633 O O . THR A 1 80 ? -0.162 -3.209 -10.940 1.00 95.12 80 THR A O 1
ATOM 636 N N . PRO A 1 81 ? 0.673 -3.979 -12.888 1.00 92.75 81 PRO A N 1
ATOM 637 C CA . PRO A 1 81 ? 1.172 -2.686 -13.340 1.00 92.75 81 PRO A CA 1
ATOM 638 C C . PRO A 1 81 ? 0.137 -1.574 -13.216 1.00 92.75 81 PRO A C 1
ATOM 640 O O . PRO A 1 81 ? -1.027 -1.752 -13.588 1.00 92.75 81 PRO A O 1
ATOM 643 N N . LYS A 1 82 ? 0.572 -0.419 -12.705 1.00 92.31 82 LYS A N 1
ATOM 644 C CA . LYS A 1 82 ? -0.252 0.789 -12.520 1.00 92.31 82 LYS A CA 1
ATOM 645 C C . LYS A 1 82 ? -1.513 0.585 -11.674 1.00 92.31 82 LYS A C 1
ATOM 647 O O . LYS A 1 82 ? -2.434 1.400 -11.741 1.00 92.31 82 LYS A O 1
ATOM 652 N N . SER A 1 83 ? -1.581 -0.490 -10.890 1.00 95.44 83 SER A N 1
ATOM 653 C CA . SER A 1 83 ? -2.701 -0.754 -9.990 1.00 95.44 83 SER A CA 1
ATOM 654 C C . SER A 1 83 ? -2.405 -0.281 -8.573 1.00 95.44 83 SER A C 1
ATOM 656 O O . SER A 1 83 ? -1.259 -0.065 -8.178 1.00 95.44 83 SER A O 1
ATOM 658 N N . LYS A 1 84 ? -3.472 -0.135 -7.790 1.00 96.19 84 LYS A N 1
ATOM 659 C CA . LYS A 1 84 ? -3.400 0.213 -6.377 1.00 96.19 84 LYS A CA 1
ATOM 660 C C . LYS A 1 84 ? -4.394 -0.598 -5.565 1.00 96.19 84 LYS A C 1
ATOM 662 O O . LYS A 1 84 ? -5.463 -0.953 -6.066 1.00 96.19 84 LYS A O 1
ATOM 667 N N . VAL A 1 85 ? -4.065 -0.785 -4.297 1.00 98.00 85 VAL A N 1
ATOM 668 C CA . VAL A 1 85 ? -4.961 -1.284 -3.257 1.00 98.00 85 VAL A CA 1
ATOM 669 C C . VAL A 1 85 ? -5.137 -0.210 -2.193 1.00 98.00 85 VAL A C 1
ATOM 671 O O . VAL A 1 85 ? -4.183 0.464 -1.805 1.00 98.00 85 VAL A O 1
ATOM 674 N N . THR A 1 86 ? -6.366 -0.048 -1.712 1.00 98.38 86 THR A N 1
ATOM 675 C CA . THR A 1 86 ? -6.653 0.777 -0.532 1.00 98.38 86 THR A CA 1
ATOM 676 C C . THR A 1 86 ? -6.867 -0.126 0.673 1.00 98.38 86 THR A C 1
ATOM 678 O O . THR A 1 86 ? -7.789 -0.938 0.684 1.00 98.38 86 THR A O 1
ATOM 681 N N . VAL A 1 87 ? -6.029 0.004 1.695 1.00 98.44 87 VAL A N 1
ATOM 682 C CA . VAL A 1 87 ? -6.207 -0.676 2.979 1.00 98.44 87 VAL A CA 1
ATOM 683 C C . VAL A 1 87 ? -6.966 0.270 3.900 1.00 98.44 87 VAL A C 1
ATOM 685 O O . VAL A 1 87 ? -6.425 1.280 4.341 1.00 98.44 87 VAL A O 1
ATOM 688 N N . TYR A 1 88 ? -8.231 -0.034 4.165 1.00 98.69 88 TYR A N 1
ATOM 689 C CA . TYR A 1 88 ? -9.077 0.715 5.088 1.00 98.69 88 TYR A CA 1
ATOM 690 C C . TYR A 1 88 ? -8.904 0.211 6.515 1.00 98.69 88 TYR A C 1
ATOM 692 O O . TYR A 1 88 ? -8.742 -0.987 6.738 1.00 98.69 88 TYR A O 1
ATOM 700 N N . ALA A 1 89 ? -9.006 1.107 7.488 1.00 98.25 89 ALA A N 1
ATOM 701 C CA . ALA A 1 89 ? -9.204 0.701 8.871 1.00 98.25 89 ALA A CA 1
ATOM 702 C C . ALA A 1 89 ? -10.638 0.163 9.084 1.00 98.25 89 ALA A C 1
ATOM 704 O O . ALA A 1 89 ? -11.531 0.375 8.250 1.00 98.25 89 ALA A O 1
ATOM 705 N N . ARG A 1 90 ? -10.874 -0.545 10.193 1.00 98.38 90 ARG A N 1
ATOM 706 C CA . ARG A 1 90 ? -12.162 -1.165 10.535 1.00 98.38 90 ARG A CA 1
ATOM 707 C C . ARG A 1 90 ? -13.313 -0.165 10.407 1.00 98.38 90 ARG A C 1
ATOM 709 O O . ARG A 1 90 ? -13.318 0.900 11.024 1.00 98.38 90 ARG A O 1
ATOM 716 N N . GLY A 1 91 ? -14.309 -0.526 9.599 1.00 97.75 91 GLY A N 1
ATOM 717 C CA . GLY A 1 91 ? -15.511 0.282 9.372 1.00 97.75 91 GLY A CA 1
ATOM 718 C C . GLY A 1 91 ? -15.305 1.555 8.538 1.00 97.75 91 GLY A C 1
ATOM 719 O O . GLY A 1 91 ? -16.231 2.359 8.448 1.00 97.75 91 GLY A O 1
ATOM 720 N N . LYS A 1 92 ? -14.127 1.768 7.933 1.00 97.88 92 LYS A N 1
ATOM 721 C CA . LYS A 1 92 ? -13.828 2.957 7.107 1.00 97.88 92 LYS A CA 1
ATOM 722 C C . LYS A 1 92 ? -13.989 2.736 5.603 1.00 97.88 92 LYS A C 1
ATOM 724 O O . LYS A 1 92 ? -13.922 3.698 4.843 1.00 97.88 92 LYS A O 1
ATOM 729 N N . GLY A 1 93 ? -14.224 1.501 5.168 1.00 97.06 93 GLY A N 1
ATOM 730 C CA . GLY A 1 93 ? -14.408 1.174 3.759 1.00 97.06 93 GLY A CA 1
ATOM 731 C C . GLY A 1 93 ? -14.941 -0.236 3.533 1.00 97.06 93 GLY A C 1
ATOM 732 O O . GLY A 1 93 ? -15.349 -0.921 4.468 1.00 97.06 93 GLY A O 1
ATOM 733 N N . LEU A 1 94 ? -14.956 -0.645 2.265 1.00 97.56 94 LEU A N 1
ATOM 734 C CA . LEU A 1 94 ? -15.472 -1.937 1.818 1.00 97.56 94 LEU A CA 1
ATOM 735 C C . LEU A 1 94 ? -14.327 -2.931 1.607 1.00 97.56 94 LEU A C 1
ATOM 737 O O . LEU A 1 94 ? -13.306 -2.584 1.015 1.00 97.56 94 LEU A O 1
ATOM 741 N N . TYR A 1 95 ? -14.523 -4.183 2.015 1.00 97.88 95 TYR A N 1
ATOM 742 C CA . TYR A 1 95 ? -13.649 -5.288 1.626 1.00 97.88 95 TYR A CA 1
ATOM 743 C C . TYR A 1 95 ? -13.994 -5.741 0.198 1.00 97.88 95 TYR A C 1
ATOM 745 O O . TYR A 1 95 ? -15.028 -6.373 -0.017 1.00 97.88 95 TYR A O 1
ATOM 753 N N . ALA A 1 96 ? -13.152 -5.392 -0.779 1.00 98.06 96 ALA A N 1
ATOM 754 C CA . ALA A 1 96 ? -13.331 -5.752 -2.187 1.00 98.06 96 ALA A CA 1
ATOM 755 C C . ALA A 1 96 ? -11.969 -5.974 -2.884 1.00 98.06 96 ALA A C 1
ATOM 757 O O . ALA A 1 96 ? -11.527 -5.137 -3.681 1.00 98.06 96 ALA A O 1
ATOM 758 N N . PRO A 1 97 ? -11.267 -7.085 -2.585 1.00 96.88 97 PRO A N 1
ATOM 759 C CA . PRO A 1 97 ? -9.993 -7.403 -3.224 1.00 96.88 97 PRO A CA 1
ATOM 760 C C . PRO A 1 97 ? -10.132 -7.531 -4.757 1.00 96.88 97 PRO A C 1
ATOM 762 O O . PRO A 1 97 ? -11.149 -8.043 -5.226 1.00 96.88 97 PRO A O 1
ATOM 765 N N . PRO A 1 98 ? -9.127 -7.102 -5.547 1.00 96.44 98 PRO A N 1
ATOM 766 C CA . PRO A 1 98 ? -7.844 -6.545 -5.106 1.00 96.44 98 PRO A CA 1
ATOM 767 C C . PRO A 1 98 ? -7.884 -5.025 -4.859 1.00 96.44 98 PRO A C 1
ATOM 769 O O . PRO A 1 98 ? -6.885 -4.435 -4.469 1.00 96.44 98 PRO A O 1
ATOM 772 N N . HIS A 1 99 ? -9.012 -4.355 -5.092 1.00 97.25 99 HIS A N 1
ATOM 773 C CA . HIS A 1 99 ? -9.083 -2.891 -5.052 1.00 97.25 99 HIS A CA 1
ATOM 774 C C . HIS A 1 99 ? -9.044 -2.327 -3.631 1.00 97.25 99 HIS A C 1
ATOM 776 O O . HIS A 1 99 ? -8.472 -1.257 -3.397 1.00 97.25 99 HIS A O 1
ATOM 782 N N . SER A 1 100 ? -9.632 -3.044 -2.674 1.00 98.31 100 SER A N 1
ATOM 783 C CA . SER A 1 100 ? -9.627 -2.640 -1.276 1.00 98.31 100 SER A CA 1
ATOM 784 C C . SER A 1 100 ? -9.595 -3.806 -0.298 1.00 98.31 100 SER A C 1
ATOM 786 O O . SER A 1 100 ? -10.169 -4.872 -0.522 1.00 98.31 100 SER A O 1
ATOM 788 N N . LEU A 1 101 ? -8.935 -3.560 0.827 1.00 98.69 101 LEU A N 1
ATOM 789 C CA . LEU A 1 101 ? -8.839 -4.439 1.984 1.00 98.69 101 LEU A CA 1
ATOM 790 C C . LEU A 1 101 ? -9.351 -3.689 3.213 1.00 98.69 101 LEU A C 1
ATOM 792 O O . LEU A 1 101 ? -9.344 -2.459 3.241 1.00 98.69 101 LEU A O 1
ATOM 796 N N . VAL A 1 102 ? -9.773 -4.428 4.235 1.00 98.50 102 VAL A N 1
ATOM 797 C CA . VAL A 1 102 ? -10.163 -3.864 5.532 1.00 98.50 102 VAL A CA 1
ATOM 798 C C . VAL A 1 102 ? -9.303 -4.508 6.604 1.00 98.50 102 VAL A C 1
ATOM 800 O O . VAL A 1 102 ? -9.213 -5.733 6.692 1.00 98.50 102 VAL A O 1
ATOM 803 N N . PHE A 1 103 ? -8.655 -3.677 7.409 1.00 98.19 103 PHE A N 1
ATOM 804 C CA . PHE A 1 103 ? -7.890 -4.109 8.558 1.00 98.19 103 PHE A CA 1
ATOM 805 C C . PHE A 1 103 ? -8.782 -4.143 9.797 1.00 98.19 103 PHE A C 1
ATOM 807 O O . PHE A 1 103 ? -8.929 -3.159 10.516 1.00 98.19 103 PHE A O 1
ATOM 814 N N . GLU A 1 104 ? -9.379 -5.305 10.047 1.00 97.69 104 GLU A N 1
ATOM 815 C CA . GLU A 1 104 ? -10.382 -5.477 11.104 1.00 97.69 104 GLU A CA 1
ATOM 816 C C . GLU A 1 104 ? -9.836 -5.313 12.532 1.00 97.69 104 GLU A C 1
ATOM 818 O O . GLU A 1 104 ? -10.614 -5.144 13.470 1.00 97.69 104 GLU A O 1
ATOM 823 N N . ALA A 1 105 ? -8.517 -5.349 12.743 1.00 97.38 105 ALA A N 1
ATOM 824 C CA . ALA A 1 105 ? -7.956 -5.215 14.088 1.00 97.38 105 ALA A CA 1
ATOM 825 C C . ALA A 1 105 ? -7.941 -3.760 14.592 1.00 97.38 105 ALA A C 1
ATOM 827 O O . ALA A 1 105 ? -8.101 -3.540 15.792 1.00 97.38 105 ALA A O 1
ATOM 828 N N . GLU A 1 106 ? -7.828 -2.771 13.699 1.00 97.25 106 GLU A N 1
ATOM 829 C CA . GLU A 1 106 ? -7.646 -1.358 14.056 1.00 97.25 106 GLU A CA 1
ATOM 830 C C . GLU A 1 106 ? -8.732 -0.470 13.451 1.00 97.25 106 GLU A C 1
ATOM 832 O O . GLU A 1 106 ? -9.071 -0.600 12.281 1.00 97.25 106 GLU A O 1
ATOM 837 N N . GLU A 1 107 ? -9.246 0.490 14.221 1.00 96.62 107 GLU A N 1
ATOM 838 C CA . GLU A 1 107 ? -10.248 1.461 13.738 1.00 96.62 107 GLU A CA 1
ATOM 839 C C . GLU A 1 107 ? -9.640 2.626 12.964 1.00 96.62 107 GLU A C 1
ATOM 841 O O . GLU A 1 107 ? -10.353 3.294 12.213 1.00 96.62 107 GLU A O 1
ATOM 846 N N . LEU A 1 108 ? -8.339 2.866 13.158 1.00 95.88 108 LEU A N 1
ATOM 847 C CA . LEU A 1 108 ? -7.548 3.913 12.519 1.00 95.88 108 LEU A CA 1
ATOM 848 C C . LEU A 1 108 ? -6.093 3.458 12.382 1.00 95.88 108 LEU A C 1
ATOM 850 O O . LEU A 1 108 ? -5.569 2.782 13.267 1.00 95.88 108 LEU A O 1
ATOM 854 N N . PHE A 1 109 ? -5.430 3.899 11.315 1.00 95.88 109 PHE A N 1
ATOM 855 C CA . PHE A 1 109 ? -3.971 3.895 11.207 1.00 95.88 109 PHE A CA 1
ATOM 856 C C . PHE A 1 109 ? -3.337 4.958 12.116 1.00 95.88 109 PHE A C 1
ATOM 858 O O . PHE A 1 109 ? -4.041 5.713 12.793 1.00 95.88 109 PHE A O 1
ATOM 865 N N . ALA A 1 110 ? -2.002 5.018 12.167 1.00 95.06 110 ALA A N 1
ATOM 866 C CA . ALA A 1 110 ? -1.337 6.056 12.941 1.00 95.06 110 ALA A CA 1
ATOM 867 C C . ALA A 1 110 ? -1.677 7.440 12.362 1.00 95.06 110 ALA A C 1
ATOM 869 O O . ALA A 1 110 ? -1.670 7.655 11.150 1.00 95.06 110 ALA A O 1
ATOM 870 N N . THR A 1 111 ? -1.991 8.372 13.255 1.00 93.31 111 THR A N 1
ATOM 871 C CA . THR A 1 111 ? -2.353 9.760 12.943 1.00 93.31 111 THR A CA 1
ATOM 872 C C . THR A 1 111 ? -1.408 10.716 13.666 1.00 93.31 111 THR A C 1
ATOM 874 O O . THR A 1 111 ? -0.772 10.331 14.652 1.00 93.31 111 THR A O 1
ATOM 877 N N . GLY A 1 112 ? -1.351 11.973 13.226 1.00 88.56 112 GLY A N 1
ATOM 878 C CA . GLY A 1 112 ? -0.498 13.014 13.806 1.00 88.56 112 GLY A CA 1
ATOM 879 C C . GLY A 1 112 ? 0.227 13.817 12.727 1.00 88.56 112 GLY A C 1
ATOM 880 O O . GLY A 1 112 ? -0.105 13.696 11.552 1.00 88.56 112 GLY A O 1
ATOM 881 N N . GLY A 1 113 ? 1.190 14.644 13.138 1.00 84.69 113 GLY A N 1
ATOM 882 C CA . GLY A 1 113 ? 2.022 15.444 12.226 1.00 84.69 113 GLY A CA 1
ATOM 883 C C . GLY A 1 113 ? 3.378 14.824 11.872 1.00 84.69 113 GLY A C 1
ATOM 884 O O . GLY A 1 113 ? 4.182 15.506 11.255 1.00 84.69 113 GLY A O 1
ATOM 885 N N . ASP A 1 114 ? 3.647 13.600 12.334 1.00 90.62 114 ASP A N 1
ATOM 886 C CA . ASP A 1 114 ? 4.861 12.840 12.011 1.00 90.62 114 ASP A CA 1
ATOM 887 C C . ASP A 1 114 ? 4.486 11.356 11.911 1.00 90.62 114 ASP A C 1
ATOM 889 O O . ASP A 1 114 ? 4.637 10.569 12.853 1.00 90.62 114 ASP A O 1
ATOM 893 N N . VAL A 1 115 ? 3.818 11.008 10.808 1.00 93.62 115 VAL A N 1
ATOM 894 C CA . VAL A 1 115 ? 3.380 9.634 10.543 1.00 93.62 115 VAL A CA 1
ATOM 895 C C . VAL A 1 115 ? 4.351 8.990 9.570 1.00 93.62 115 VAL A C 1
ATOM 897 O O . VAL A 1 115 ? 4.426 9.361 8.401 1.00 93.62 115 VAL A O 1
ATOM 900 N N . HIS A 1 116 ? 5.048 7.965 10.042 1.00 94.44 116 HIS A N 1
ATOM 901 C CA . HIS A 1 116 ? 5.924 7.138 9.230 1.00 94.44 116 HIS A CA 1
ATOM 902 C C . HIS A 1 116 ? 5.185 5.903 8.736 1.00 94.44 116 HIS A C 1
ATOM 904 O O . HIS A 1 116 ? 4.481 5.232 9.495 1.00 94.44 116 HIS A O 1
ATOM 910 N N . VAL A 1 117 ? 5.401 5.547 7.476 1.00 94.56 117 VAL A N 1
ATOM 911 C CA . VAL A 1 117 ? 4.833 4.344 6.878 1.00 94.56 117 VAL A CA 1
ATOM 912 C C . VAL A 1 117 ? 5.917 3.549 6.199 1.00 94.56 117 VAL A C 1
ATOM 914 O O . VAL A 1 117 ? 6.718 4.100 5.448 1.00 94.56 117 VAL A O 1
ATOM 917 N N . TYR A 1 118 ? 5.909 2.249 6.439 1.00 94.19 118 TYR A N 1
ATOM 918 C CA . TYR A 1 118 ? 6.862 1.311 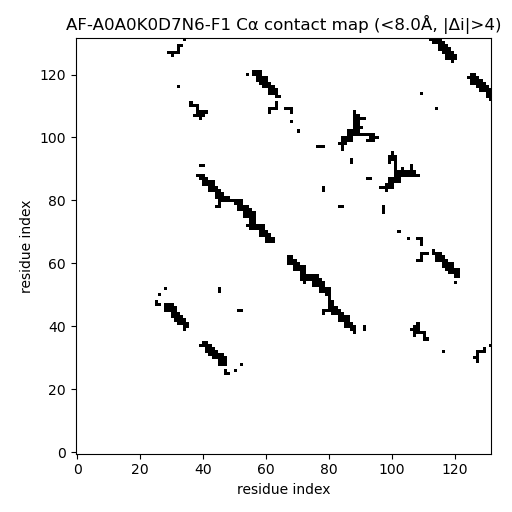5.882 1.00 94.19 118 TYR A CA 1
ATOM 919 C C . TYR A 1 118 ? 6.116 0.165 5.220 1.00 94.19 118 TYR A C 1
ATOM 921 O O . TYR A 1 118 ? 5.154 -0.361 5.783 1.00 94.19 118 TYR A O 1
ATOM 929 N N . LEU A 1 119 ? 6.605 -0.263 4.065 1.00 95.31 119 LEU A N 1
ATOM 930 C CA . LEU A 1 119 ? 6.206 -1.516 3.446 1.00 95.31 119 LEU A CA 1
ATOM 931 C C . LEU A 1 119 ? 7.407 -2.457 3.469 1.00 95.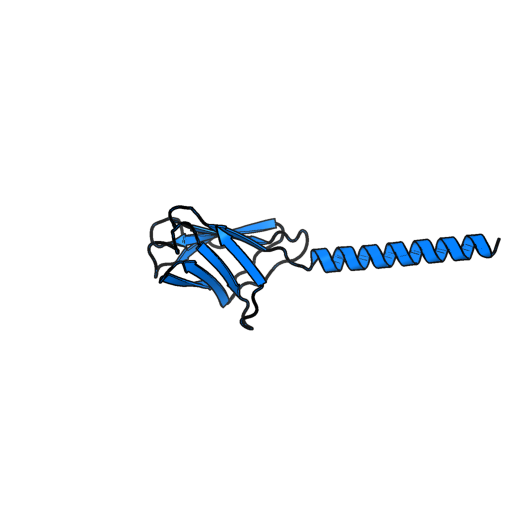31 119 LEU A C 1
ATOM 933 O O . LEU A 1 119 ? 8.465 -2.132 2.928 1.00 95.31 119 LEU A O 1
ATOM 937 N N . TYR A 1 120 ? 7.251 -3.589 4.146 1.00 94.75 120 TYR A N 1
A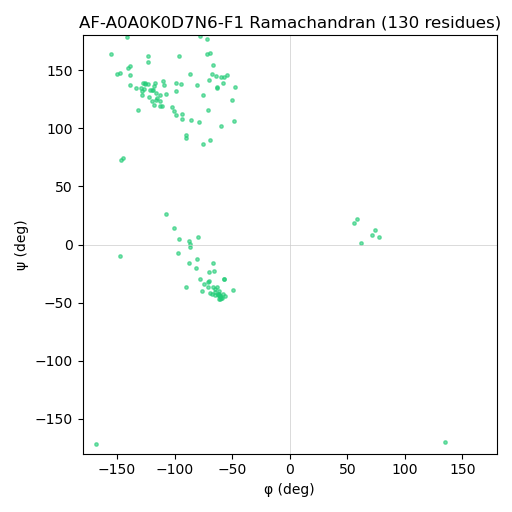TOM 938 C CA . TYR A 1 120 ? 8.277 -4.616 4.269 1.00 94.75 120 TYR A CA 1
ATOM 939 C C . TYR A 1 120 ? 7.892 -5.846 3.460 1.00 94.75 120 TYR A C 1
ATOM 941 O O . TYR A 1 120 ? 6.751 -6.297 3.562 1.00 94.75 120 TYR A O 1
ATOM 949 N N . ASN A 1 121 ? 8.852 -6.433 2.750 1.00 93.25 121 ASN A N 1
ATOM 950 C CA . ASN A 1 121 ? 8.665 -7.753 2.152 1.00 93.25 121 ASN A CA 1
ATOM 951 C C . ASN A 1 121 ? 8.808 -8.885 3.192 1.00 93.25 121 ASN A C 1
ATOM 953 O O . ASN A 1 121 ? 9.104 -8.641 4.364 1.00 93.25 121 ASN A O 1
ATOM 957 N N . GLU A 1 122 ? 8.639 -10.131 2.749 1.00 91.81 122 GLU A N 1
ATOM 958 C CA . GLU A 1 122 ? 8.777 -11.344 3.577 1.00 91.81 122 GLU A CA 1
ATOM 959 C C . GLU A 1 122 ? 10.158 -11.476 4.252 1.00 91.81 122 GLU A C 1
ATOM 961 O O . GLU A 1 122 ? 10.275 -11.996 5.361 1.00 91.81 122 GLU A O 1
ATOM 966 N N . GLU A 1 123 ? 11.210 -10.934 3.630 1.00 92.81 123 GLU A N 1
ATOM 967 C CA . GLU A 1 123 ? 12.575 -10.900 4.175 1.00 92.81 123 GLU A CA 1
ATOM 968 C C . GLU A 1 123 ? 12.785 -9.773 5.211 1.00 92.81 123 GLU A C 1
ATOM 970 O O . GLU A 1 123 ? 13.905 -9.544 5.667 1.00 92.81 123 GLU A O 1
ATOM 975 N N . ASN A 1 124 ? 11.723 -9.054 5.595 1.00 92.12 124 ASN A N 1
ATOM 976 C CA . ASN A 1 124 ? 11.746 -7.842 6.425 1.00 92.12 124 ASN A CA 1
ATOM 977 C C . ASN A 1 124 ? 12.594 -6.687 5.852 1.00 92.12 124 ASN A C 1
ATOM 979 O O . ASN A 1 124 ? 12.993 -5.782 6.589 1.00 92.12 124 ASN A O 1
ATOM 983 N N . GLN A 1 125 ? 12.842 -6.671 4.544 1.00 92.25 125 GLN A N 1
ATOM 984 C CA . GLN A 1 125 ? 13.486 -5.548 3.868 1.00 92.25 125 GLN A CA 1
ATOM 985 C C . GLN A 1 125 ? 12.460 -4.449 3.612 1.00 92.25 125 GLN A C 1
ATOM 987 O O . GLN A 1 125 ? 11.343 -4.721 3.172 1.00 92.25 125 GLN A O 1
ATOM 992 N N . VAL A 1 126 ? 12.852 -3.199 3.858 1.00 90.75 126 VAL A N 1
ATOM 993 C CA . VAL A 1 126 ? 12.029 -2.036 3.517 1.00 90.75 126 VAL A CA 1
ATOM 994 C C . VAL A 1 126 ? 12.018 -1.882 2.001 1.00 90.75 126 VAL A C 1
ATOM 996 O O . VAL A 1 126 ? 13.056 -1.619 1.395 1.00 90.75 126 VAL A O 1
ATOM 999 N N . ARG A 1 127 ? 10.840 -2.040 1.405 1.00 89.38 127 ARG A N 1
ATOM 1000 C CA . ARG A 1 127 ? 10.586 -1.788 -0.017 1.00 89.38 127 ARG A CA 1
ATOM 1001 C C . ARG A 1 127 ? 10.149 -0.353 -0.248 1.00 89.38 127 ARG A C 1
ATOM 1003 O O . ARG A 1 127 ? 10.612 0.275 -1.192 1.00 89.38 127 ARG A O 1
ATOM 1010 N N . MET A 1 128 ? 9.377 0.192 0.693 1.00 89.00 128 MET A N 1
ATOM 1011 C CA . MET A 1 128 ? 8.979 1.594 0.691 1.00 89.00 128 MET A CA 1
ATOM 1012 C C . MET A 1 128 ? 8.980 2.229 2.062 1.00 89.00 128 MET A C 1
ATOM 1014 O O . MET A 1 128 ? 8.707 1.587 3.077 1.00 89.00 128 MET A O 1
ATOM 1018 N N . TYR A 1 129 ? 9.201 3.539 2.039 1.00 89.12 129 TYR A N 1
ATOM 1019 C CA . TYR A 1 129 ? 9.087 4.424 3.179 1.00 89.12 129 TYR A CA 1
ATOM 1020 C C . TYR A 1 129 ? 8.406 5.733 2.770 1.00 89.12 129 TYR A C 1
ATOM 1022 O O . TYR A 1 129 ? 8.713 6.295 1.718 1.00 89.12 129 TYR A O 1
ATOM 1030 N N . SER A 1 130 ? 7.486 6.214 3.602 1.00 87.38 130 SER A N 1
ATOM 1031 C CA . SER A 1 130 ? 6.792 7.492 3.433 1.00 87.38 130 SER A CA 1
ATOM 1032 C C . SER A 1 130 ? 6.663 8.197 4.783 1.00 87.38 130 SER A C 1
ATOM 1034 O O . SER A 1 130 ? 6.512 7.536 5.812 1.00 87.38 130 SER A O 1
ATOM 1036 N N . VAL A 1 131 ? 6.732 9.528 4.775 1.00 86.94 131 VAL A N 1
ATOM 1037 C CA . VAL A 1 131 ? 6.498 10.385 5.947 1.00 86.94 131 VAL A CA 1
ATOM 1038 C C . VAL A 1 131 ? 5.427 11.392 5.591 1.00 86.94 131 VAL A C 1
ATOM 1040 O O . VAL A 1 131 ? 5.450 11.952 4.491 1.00 86.94 131 VAL A O 1
ATOM 1043 N N . LYS A 1 132 ? 4.514 11.618 6.527 1.00 79.75 132 LYS A N 1
ATOM 1044 C CA . LYS A 1 132 ? 3.460 12.610 6.410 1.00 79.75 132 LYS A CA 1
ATOM 1045 C C . LYS A 1 132 ? 3.462 13.571 7.586 1.00 79.75 132 LYS A C 1
ATOM 1047 O O . LYS A 1 132 ? 3.593 13.074 8.728 1.00 79.75 132 LYS A O 1
#

InterPro domains:
  IPR001322 Lamin tail domain [PF00932] (27-129)
  IPR001322 Lamin tail domain [PS51841] (14-132)
  IPR036415 Lamin tail domain superfamily [G3DSA:2.60.40.1260] (26-131)
  IPR036415 Lamin tail domain superfamily [SSF74853] (34-127)

Solvent-accessible surface area (backbone atoms only — not comparable to full-atom values): 7044 Å² total; per-residue (Å²): 114,70,75,58,54,54,53,54,50,51,52,50,51,51,52,52,50,51,52,50,50,50,55,55,55,52,64,53,59,51,60,44,70,50,68,42,80,82,6,40,34,38,37,46,28,32,61,17,88,82,49,70,42,78,49,27,54,14,36,44,34,28,30,22,96,94,40,81,44,77,47,68,41,58,74,86,37,66,34,46,47,66,30,55,31,35,41,15,15,35,89,60,64,62,76,46,77,74,52,18,39,58,40,76,89,36,67,47,51,42,53,68,86,59,25,39,36,38,34,24,45,83,87,68,46,78,74,38,77,42,76,75